Protein AF-A0A537YIL4-F1 (afdb_monomer_lite)

Foldseek 3Di:
DDADDPVRVVVCCVVLVVLLVLLQLLVVLLVVVPDPDDDDDDDDDNPDDDNVVSVVSNVVSQVVCVVVQKHQPDSNVSKIWGWHADPVRDIDTDIDD

Structure (mmCIF, N/CA/C/O backbone):
data_AF-A0A537YIL4-F1
#
_entry.id   AF-A0A537YIL4-F1
#
loop_
_atom_site.group_PDB
_atom_site.id
_atom_site.type_symbol
_atom_site.label_atom_id
_atom_site.label_alt_id
_atom_site.label_comp_id
_atom_site.label_asym_id
_atom_site.label_entity_id
_atom_site.label_seq_id
_atom_site.pdbx_PDB_ins_code
_atom_site.Cartn_x
_atom_site.Cartn_y
_atom_site.Cartn_z
_atom_site.occupancy
_atom_site.B_iso_or_equiv
_atom_site.auth_seq_id
_atom_site.auth_comp_id
_atom_site.auth_asym_id
_atom_site.auth_atom_id
_atom_site.pdbx_PDB_model_num
ATOM 1 N N . MET A 1 1 ? -14.054 5.623 2.816 1.00 69.69 1 MET A N 1
ATOM 2 C CA . MET A 1 1 ? -12.933 5.285 3.718 1.00 69.69 1 MET A CA 1
ATOM 3 C C . MET A 1 1 ? -1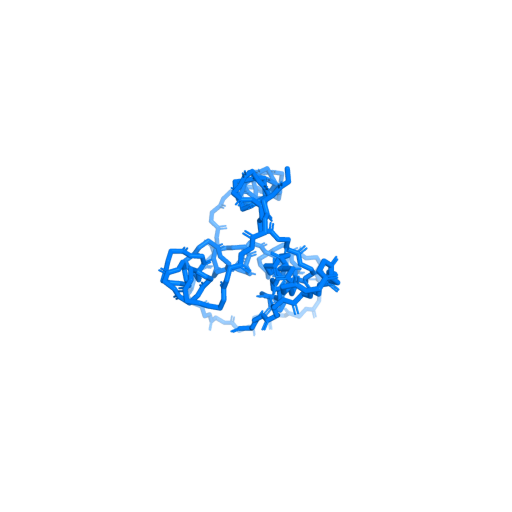3.396 4.151 4.620 1.00 69.69 1 MET A C 1
ATOM 5 O O . MET A 1 1 ? -14.499 4.248 5.147 1.00 69.69 1 MET A O 1
ATOM 9 N N . ARG A 1 2 ? -12.637 3.054 4.696 1.00 89.69 2 ARG A N 1
ATOM 10 C CA . ARG A 1 2 ? -12.961 1.844 5.473 1.00 89.69 2 ARG A CA 1
ATOM 11 C C . ARG A 1 2 ? -11.994 1.745 6.654 1.00 89.69 2 ARG A C 1
ATOM 13 O O . ARG A 1 2 ? -10.820 2.054 6.474 1.00 89.69 2 ARG A O 1
ATOM 20 N N . TYR A 1 3 ? -12.477 1.294 7.812 1.00 97.31 3 TYR A N 1
ATOM 21 C CA . TYR A 1 3 ? -11.611 0.872 8.914 1.00 97.31 3 TYR A CA 1
ATOM 22 C C . TYR A 1 3 ? -11.488 -0.647 8.936 1.00 97.31 3 TYR A C 1
ATOM 24 O O . TYR A 1 3 ? -12.460 -1.360 8.689 1.00 97.31 3 TYR A O 1
ATOM 32 N N . TRP A 1 4 ? -10.286 -1.108 9.240 1.00 97.81 4 TRP A N 1
ATOM 33 C CA . TRP A 1 4 ? -9.901 -2.504 9.299 1.00 97.81 4 TRP A CA 1
ATOM 34 C C . TRP A 1 4 ? -9.749 -2.957 10.746 1.00 97.81 4 TRP A C 1
ATOM 36 O O . TRP A 1 4 ? -9.225 -2.236 11.599 1.00 97.81 4 TRP A O 1
ATOM 46 N N . THR A 1 5 ? -10.156 -4.191 11.010 1.00 97.56 5 THR A N 1
ATOM 47 C CA . THR A 1 5 ? -9.693 -4.942 12.177 1.00 97.56 5 THR A CA 1
ATOM 48 C C . THR A 1 5 ? -8.332 -5.584 11.895 1.00 97.56 5 THR A C 1
ATOM 50 O O . THR A 1 5 ? -7.921 -5.735 10.742 1.00 97.56 5 THR A O 1
ATOM 53 N N . LEU A 1 6 ? -7.623 -5.992 12.953 1.00 97.19 6 LEU A N 1
ATOM 54 C CA . LEU A 1 6 ? -6.360 -6.723 12.813 1.00 97.19 6 LEU A CA 1
ATOM 55 C C . LEU A 1 6 ? -6.545 -8.031 12.027 1.00 97.19 6 LEU A C 1
ATOM 57 O O . LEU A 1 6 ? -5.704 -8.356 11.190 1.00 97.19 6 LEU A O 1
ATOM 61 N N . ASP A 1 7 ? -7.647 -8.745 12.263 1.00 98.00 7 ASP A N 1
ATOM 62 C CA . ASP A 1 7 ? -7.939 -10.019 11.602 1.00 98.00 7 ASP A CA 1
ATOM 63 C C . ASP A 1 7 ?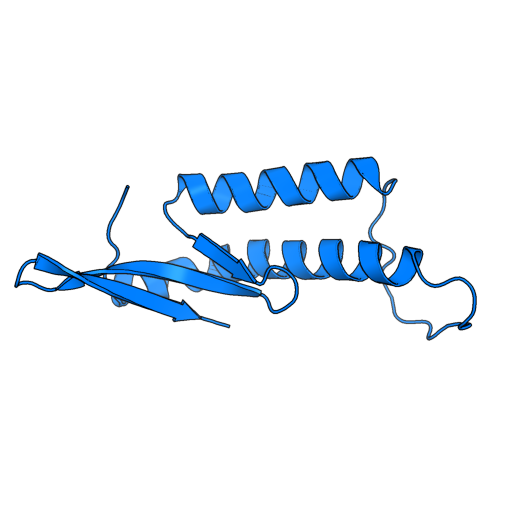 -8.230 -9.827 10.111 1.00 98.00 7 ASP A C 1
ATOM 65 O O . ASP A 1 7 ? -7.667 -10.540 9.282 1.00 98.00 7 ASP A O 1
ATOM 69 N N . GLU A 1 8 ? -9.041 -8.827 9.746 1.00 97.88 8 GLU A N 1
ATOM 70 C CA . GLU A 1 8 ? -9.295 -8.498 8.337 1.00 97.88 8 GLU A CA 1
ATOM 71 C C . GLU A 1 8 ? -8.013 -8.073 7.614 1.00 97.88 8 GLU A C 1
ATOM 73 O O . GLU A 1 8 ? -7.755 -8.540 6.505 1.00 97.88 8 GLU A O 1
ATOM 78 N N . ALA A 1 9 ? -7.199 -7.213 8.237 1.00 97.94 9 ALA A N 1
ATOM 79 C CA . ALA A 1 9 ? -5.938 -6.768 7.650 1.00 97.94 9 ALA A CA 1
ATOM 80 C C . ALA A 1 9 ? -4.969 -7.948 7.475 1.00 97.94 9 ALA A C 1
ATOM 82 O O . ALA A 1 9 ? -4.372 -8.110 6.413 1.00 97.94 9 ALA A O 1
ATOM 83 N N . THR A 1 10 ? -4.879 -8.836 8.471 1.00 97.88 10 THR A N 1
ATOM 84 C CA . THR A 1 10 ? -4.054 -10.053 8.407 1.00 97.88 10 THR A CA 1
ATOM 85 C C . THR A 1 10 ? -4.527 -11.000 7.305 1.00 97.88 10 THR A C 1
ATOM 87 O O . THR A 1 10 ? -3.705 -11.525 6.556 1.00 97.88 10 THR A O 1
ATOM 90 N N . ALA A 1 11 ? -5.841 -11.185 7.160 1.00 98.19 11 ALA A N 1
ATOM 91 C CA . ALA A 1 11 ? -6.428 -11.997 6.098 1.00 98.19 11 ALA A CA 1
ATOM 92 C C . ALA A 1 11 ? -6.197 -11.400 4.699 1.00 98.19 11 ALA A C 1
ATOM 94 O O . ALA A 1 11 ? -6.140 -12.141 3.717 1.00 98.19 11 ALA A O 1
ATOM 95 N N . ALA A 1 12 ? -6.030 -10.079 4.601 1.00 97.06 12 ALA A N 1
ATOM 96 C CA . ALA A 1 12 ? -5.705 -9.399 3.356 1.00 97.06 12 ALA A CA 1
ATOM 97 C C . ALA A 1 12 ? -4.224 -9.529 2.953 1.00 97.06 12 ALA A C 1
ATOM 99 O O . ALA A 1 12 ? -3.906 -9.523 1.765 1.00 97.06 12 ALA A O 1
ATOM 100 N N . LEU A 1 13 ? -3.304 -9.708 3.906 1.00 96.81 13 LEU A N 1
ATOM 101 C CA . LEU A 1 13 ? -1.861 -9.700 3.628 1.00 96.81 13 LEU A CA 1
ATOM 102 C C . LEU A 1 13 ? -1.401 -10.583 2.454 1.00 96.81 13 LEU A C 1
ATOM 104 O O . LEU A 1 13 ? -0.529 -10.115 1.728 1.00 96.81 13 LEU A O 1
ATOM 108 N N . PRO A 1 14 ? -1.919 -11.807 2.216 1.00 97.25 14 PRO A N 1
ATOM 109 C CA . PRO A 1 14 ? -1.466 -12.620 1.089 1.00 97.25 14 PRO A CA 1
ATOM 110 C C . PRO A 1 14 ? -1.597 -11.919 -0.270 1.00 97.25 14 PRO A C 1
ATOM 112 O O . PRO A 1 14 ? -0.634 -11.918 -1.030 1.00 97.25 14 PRO A O 1
ATOM 115 N N . HIS A 1 15 ? -2.735 -11.273 -0.551 1.00 95.81 15 HIS A N 1
ATOM 116 C CA . HIS A 1 15 ? -2.933 -10.558 -1.819 1.00 95.81 15 HIS A CA 1
ATOM 117 C C . HIS A 1 15 ? -2.226 -9.198 -1.818 1.00 95.81 15 HIS A C 1
ATOM 119 O O . HIS A 1 15 ? -1.632 -8.799 -2.816 1.00 95.81 15 HIS A O 1
ATOM 125 N N . VAL A 1 16 ? -2.228 -8.493 -0.681 1.00 97.38 16 VAL A N 1
ATOM 126 C CA . VAL A 1 16 ? -1.584 -7.176 -0.587 1.00 97.38 16 VAL A CA 1
ATOM 127 C C . VAL A 1 16 ? -0.071 -7.291 -0.777 1.00 97.38 16 VAL A C 1
ATOM 129 O O . VAL A 1 16 ? 0.535 -6.443 -1.426 1.00 97.38 16 VAL A O 1
ATOM 132 N N . ARG A 1 17 ? 0.555 -8.356 -0.260 1.00 96.62 17 ARG A N 1
ATOM 133 C CA . ARG A 1 17 ? 1.998 -8.595 -0.415 1.00 96.62 17 ARG A CA 1
ATOM 134 C C . ARG A 1 17 ? 2.410 -8.814 -1.868 1.00 96.62 17 ARG A C 1
ATOM 136 O O . ARG A 1 17 ? 3.517 -8.420 -2.219 1.00 96.62 17 ARG A O 1
ATOM 143 N N . GLU A 1 18 ? 1.546 -9.393 -2.697 1.00 97.00 18 GLU A N 1
ATOM 144 C CA . GLU A 1 18 ? 1.803 -9.548 -4.132 1.00 97.00 18 GLU A CA 1
ATOM 145 C C . GLU A 1 18 ? 1.860 -8.179 -4.825 1.00 97.00 18 GLU A C 1
ATOM 147 O O . GLU A 1 18 ? 2.871 -7.839 -5.445 1.00 97.00 18 GLU A O 1
ATOM 152 N N . ALA A 1 19 ? 0.838 -7.343 -4.617 1.00 97.12 19 ALA A N 1
ATOM 153 C CA . ALA A 1 19 ? 0.797 -5.983 -5.155 1.00 97.12 19 ALA A CA 1
ATOM 154 C C . ALA A 1 19 ? 1.968 -5.122 -4.644 1.00 97.12 19 ALA A C 1
ATOM 156 O O . ALA A 1 19 ? 2.638 -4.445 -5.422 1.00 97.12 19 ALA A O 1
ATOM 157 N N . VAL A 1 20 ? 2.272 -5.186 -3.343 1.00 97.75 20 VAL A N 1
ATOM 158 C CA . VAL A 1 20 ? 3.400 -4.462 -2.733 1.00 97.75 20 VAL A CA 1
ATOM 159 C C . VAL A 1 20 ? 4.746 -4.950 -3.271 1.00 97.75 20 VAL A C 1
ATOM 161 O O . VAL A 1 20 ? 5.637 -4.135 -3.511 1.00 97.75 20 VAL A O 1
ATOM 164 N N . GLY A 1 21 ? 4.908 -6.256 -3.493 1.00 96.88 21 GLY A N 1
ATOM 165 C CA . GLY A 1 21 ? 6.097 -6.814 -4.136 1.00 96.88 21 GLY A CA 1
ATOM 166 C C . GLY A 1 21 ? 6.308 -6.214 -5.523 1.00 96.88 21 GLY A C 1
ATOM 167 O O . GLY A 1 21 ? 7.383 -5.685 -5.810 1.00 96.88 21 GLY A O 1
ATOM 168 N N . ARG A 1 22 ? 5.248 -6.180 -6.337 1.00 96.75 22 ARG A N 1
ATOM 169 C CA . ARG A 1 22 ? 5.291 -5.595 -7.679 1.00 96.75 22 ARG A CA 1
ATOM 170 C C . ARG A 1 22 ? 5.597 -4.096 -7.668 1.00 96.75 22 ARG A C 1
ATOM 172 O O . ARG A 1 22 ? 6.413 -3.621 -8.457 1.00 96.75 22 ARG A O 1
ATOM 179 N N . ILE A 1 23 ? 4.994 -3.355 -6.739 1.00 97.25 23 ILE A N 1
ATOM 180 C CA . ILE A 1 23 ? 5.279 -1.932 -6.509 1.00 97.25 23 ILE A CA 1
ATOM 181 C C . ILE A 1 23 ? 6.774 -1.716 -6.234 1.00 97.25 23 ILE A C 1
ATOM 183 O O . ILE A 1 23 ? 7.388 -0.834 -6.838 1.00 97.25 23 ILE A O 1
ATOM 187 N N . ARG A 1 24 ? 7.382 -2.536 -5.368 1.00 96.50 24 ARG A N 1
ATOM 188 C CA . ARG A 1 24 ? 8.809 -2.428 -5.029 1.00 96.50 24 ARG A CA 1
ATOM 189 C C . ARG A 1 24 ? 9.707 -2.678 -6.237 1.00 96.50 24 ARG A C 1
ATOM 191 O O . ARG A 1 24 ? 10.618 -1.888 -6.470 1.00 96.50 24 ARG A O 1
ATOM 198 N N . GLU A 1 25 ? 9.421 -3.710 -7.029 1.00 95.00 25 GLU A N 1
ATOM 199 C CA . GLU A 1 25 ? 10.161 -4.007 -8.265 1.00 95.00 25 GLU A CA 1
ATOM 200 C C . GLU A 1 25 ? 10.117 -2.838 -9.259 1.00 95.00 25 GLU A C 1
ATOM 202 O O . GLU A 1 25 ? 11.137 -2.460 -9.838 1.00 95.00 25 GLU A O 1
ATOM 207 N N . LEU A 1 26 ? 8.936 -2.239 -9.453 1.00 94.88 26 LEU A N 1
ATOM 208 C CA . LEU A 1 26 ? 8.757 -1.088 -10.341 1.00 94.88 26 LEU A CA 1
ATOM 209 C C . LEU A 1 26 ? 9.564 0.119 -9.858 1.00 94.88 26 LEU A C 1
ATOM 211 O O . LEU A 1 26 ? 10.233 0.780 -10.657 1.00 94.88 26 LEU A O 1
ATOM 215 N N . VAL A 1 27 ? 9.519 0.394 -8.553 1.00 94.12 27 VAL A N 1
ATOM 216 C CA . VAL A 1 27 ? 10.265 1.488 -7.924 1.00 94.12 27 VAL A CA 1
ATOM 217 C C . VAL A 1 27 ? 11.774 1.274 -8.058 1.00 94.12 27 VAL A 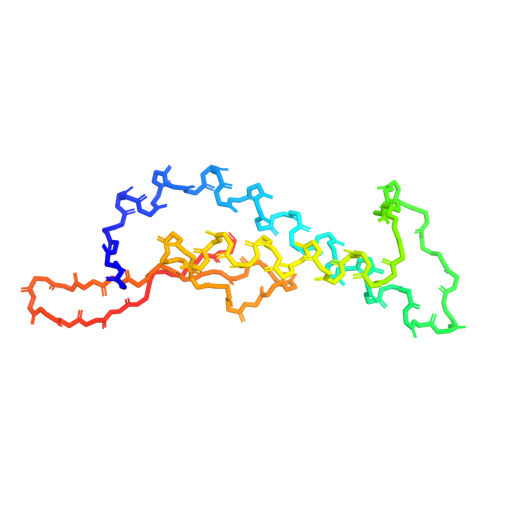C 1
ATOM 219 O O . VAL A 1 27 ? 12.478 2.202 -8.458 1.00 94.12 27 VAL A O 1
ATOM 222 N N . GLU A 1 28 ? 12.269 0.064 -7.801 1.00 92.38 28 GLU A N 1
ATOM 223 C CA . GLU A 1 28 ? 13.684 -0.289 -7.941 1.00 92.38 28 GLU A CA 1
ATOM 224 C C . GLU A 1 28 ? 14.162 -0.149 -9.393 1.00 92.38 28 GLU A C 1
ATOM 226 O O . GLU A 1 28 ? 15.111 0.590 -9.660 1.00 92.38 28 GLU A O 1
ATOM 231 N N . ALA A 1 29 ? 13.449 -0.740 -10.359 1.00 89.44 29 ALA A N 1
ATOM 232 C CA . ALA A 1 29 ? 13.799 -0.659 -11.780 1.00 89.44 29 ALA A CA 1
ATOM 233 C C . ALA A 1 29 ? 13.867 0.793 -12.287 1.00 89.44 29 ALA A C 1
ATOM 235 O O . ALA A 1 29 ? 14.704 1.159 -13.124 1.00 89.44 29 ALA A O 1
ATOM 236 N N . MET A 1 30 ? 12.985 1.646 -11.766 1.00 88.69 30 MET A N 1
ATOM 237 C CA . MET A 1 30 ? 12.976 3.074 -12.046 1.00 88.69 30 MET A CA 1
ATOM 238 C C . MET A 1 30 ? 14.162 3.818 -11.416 1.00 88.69 30 MET A C 1
ATOM 240 O O . MET A 1 30 ? 14.645 4.773 -12.024 1.00 88.69 30 MET A O 1
ATOM 244 N N . GLN A 1 31 ? 14.640 3.425 -10.238 1.00 85.88 31 GLN A N 1
ATOM 245 C CA . GLN A 1 31 ? 15.804 4.047 -9.596 1.00 85.88 31 GLN A CA 1
ATOM 246 C C . GLN A 1 31 ? 17.116 3.611 -10.257 1.00 85.88 31 GLN A C 1
ATOM 248 O O . GLN A 1 31 ? 17.953 4.455 -10.567 1.00 85.88 31 GLN A O 1
ATOM 253 N N . SER A 1 32 ? 17.266 2.323 -10.579 1.00 76.75 32 SER A N 1
ATOM 254 C CA . SER A 1 32 ? 18.471 1.795 -11.239 1.00 76.75 32 SER A CA 1
ATOM 255 C C . SER A 1 32 ? 18.695 2.365 -12.644 1.00 76.75 32 SER A C 1
ATOM 257 O O . SER A 1 32 ? 19.823 2.397 -13.123 1.00 76.75 32 SER A O 1
ATOM 259 N N . SER A 1 33 ? 17.637 2.840 -13.308 1.00 62.78 33 SER A N 1
ATOM 260 C CA . SER A 1 33 ? 17.727 3.474 -14.632 1.00 62.78 33 SER A CA 1
ATOM 261 C C . SER A 1 33 ? 18.211 4.937 -14.593 1.00 62.78 33 SER A C 1
ATOM 263 O O . SER A 1 33 ? 18.402 5.527 -15.654 1.00 62.78 33 SER A O 1
ATOM 265 N N . ALA A 1 34 ? 18.346 5.548 -13.408 1.00 57.62 34 ALA A N 1
ATOM 266 C CA . ALA A 1 34 ? 18.670 6.970 -13.242 1.00 57.62 34 ALA A CA 1
ATOM 267 C C . ALA A 1 34 ? 20.161 7.256 -12.955 1.00 57.62 34 ALA A C 1
ATOM 269 O O . ALA A 1 34 ? 20.581 8.404 -13.073 1.00 57.62 34 ALA A O 1
ATOM 270 N N . GLU A 1 35 ? 20.965 6.241 -12.624 1.00 50.00 35 GLU A N 1
ATOM 271 C CA . GLU A 1 35 ? 22.383 6.399 -12.264 1.00 50.00 35 GLU A CA 1
ATOM 272 C C . GLU A 1 35 ? 23.302 6.236 -13.498 1.00 50.00 35 GLU A C 1
ATOM 274 O O . GLU A 1 35 ? 23.371 5.144 -14.067 1.00 50.00 35 GLU A O 1
ATOM 279 N N . PRO A 1 36 ? 24.054 7.271 -13.932 1.00 48.25 36 PRO A N 1
ATOM 280 C CA . PRO A 1 36 ? 24.827 7.217 -15.175 1.00 48.25 36 PRO A CA 1
ATOM 281 C C . PRO A 1 36 ? 26.195 6.516 -15.071 1.00 48.25 36 PRO A C 1
ATOM 283 O O . PRO A 1 36 ? 26.901 6.484 -16.076 1.00 48.25 36 PRO A O 1
ATOM 286 N N . ASN A 1 37 ? 26.626 5.990 -13.910 1.00 45.44 37 ASN A N 1
ATOM 287 C CA . ASN A 1 37 ? 28.039 5.596 -13.758 1.00 45.44 37 ASN A CA 1
ATOM 288 C C . ASN A 1 37 ? 28.388 4.397 -12.854 1.00 45.44 37 ASN A C 1
ATOM 290 O O . ASN A 1 37 ? 29.526 4.308 -12.399 1.00 45.44 37 ASN A O 1
ATOM 294 N N . HIS A 1 38 ? 27.491 3.436 -12.626 1.00 42.25 38 HIS A N 1
ATOM 295 C CA . HIS A 1 38 ? 27.903 2.160 -12.024 1.00 42.25 38 HIS A CA 1
ATOM 296 C C . HIS A 1 38 ? 27.444 0.962 -12.853 1.00 42.25 38 HIS A C 1
ATOM 298 O O . HIS A 1 38 ? 26.271 0.600 -12.908 1.00 42.25 38 HIS A O 1
ATOM 304 N N . ALA A 1 39 ? 28.425 0.342 -13.506 1.00 45.22 39 ALA A N 1
ATOM 305 C CA . ALA A 1 39 ? 28.307 -0.964 -14.122 1.00 45.22 39 ALA A CA 1
ATOM 306 C C . ALA A 1 39 ? 27.837 -2.008 -13.089 1.00 45.22 39 ALA A C 1
ATOM 308 O O . ALA A 1 39 ? 28.526 -2.235 -12.101 1.00 45.22 39 ALA A O 1
ATOM 309 N N . GLN A 1 40 ? 26.671 -2.600 -13.378 1.00 45.72 40 GLN A N 1
ATOM 310 C CA . GLN A 1 40 ? 26.139 -3.926 -13.014 1.00 45.72 40 GLN A CA 1
ATOM 311 C C . GLN A 1 40 ? 26.403 -4.472 -11.592 1.00 45.72 40 GLN A C 1
ATOM 313 O O . GLN A 1 40 ? 27.538 -4.681 -11.170 1.00 45.72 40 GLN A O 1
ATOM 318 N N . PRO A 1 41 ? 25.344 -5.049 -11.009 1.00 44.16 41 PRO A N 1
ATOM 319 C CA . PRO A 1 41 ? 25.331 -6.499 -10.902 1.00 44.16 41 PRO A CA 1
ATOM 320 C C . PRO A 1 41 ? 24.220 -7.091 -11.765 1.00 44.16 41 PRO A C 1
ATOM 322 O O . PRO A 1 41 ? 23.073 -6.652 -11.743 1.00 44.16 41 PRO A O 1
ATOM 325 N N . SER A 1 42 ? 24.580 -8.112 -12.540 1.00 55.75 42 SER A N 1
ATOM 326 C CA . SER A 1 42 ? 23.618 -9.034 -13.127 1.00 55.75 42 SER A CA 1
ATOM 327 C C . SER A 1 42 ? 22.805 -9.697 -12.012 1.00 55.75 42 SER A C 1
ATOM 329 O O . SER A 1 42 ? 23.368 -10.286 -11.092 1.00 55.75 42 SER A O 1
ATOM 331 N N . GLY A 1 43 ? 21.482 -9.612 -12.123 1.00 40.22 43 GLY A N 1
ATOM 332 C CA . GLY A 1 43 ? 20.523 -10.265 -11.239 1.00 40.22 43 GLY A CA 1
ATOM 333 C C . GLY A 1 43 ? 19.130 -10.201 -11.858 1.00 40.22 43 GLY A C 1
ATOM 334 O O . GLY A 1 43 ? 18.416 -9.231 -11.672 1.00 40.22 43 GLY A O 1
ATOM 335 N N . ASN A 1 44 ? 18.816 -11.199 -12.684 1.00 41.66 44 ASN A N 1
ATOM 336 C CA . ASN A 1 44 ? 17.500 -11.652 -13.151 1.00 41.66 44 ASN A CA 1
ATOM 337 C C . ASN A 1 44 ? 16.295 -10.702 -12.960 1.00 41.66 44 ASN A C 1
ATOM 339 O O . ASN A 1 44 ? 15.661 -10.721 -11.911 1.00 41.66 44 ASN A O 1
ATOM 343 N N . GLY A 1 45 ? 15.891 -10.004 -14.028 1.00 46.66 45 GLY A N 1
ATOM 344 C CA . GLY A 1 45 ? 14.550 -9.414 -14.127 1.00 46.66 45 GLY A CA 1
ATOM 345 C C . GLY A 1 45 ? 14.548 -7.924 -14.438 1.00 46.66 45 GLY A C 1
ATOM 346 O O . GLY A 1 45 ? 14.164 -7.110 -13.607 1.00 46.66 45 GLY A O 1
ATOM 347 N N . GLN A 1 46 ? 14.932 -7.538 -15.658 1.00 63.44 46 GLN A N 1
ATOM 348 C CA . GLN A 1 46 ? 14.538 -6.215 -16.140 1.00 63.44 46 GLN A CA 1
ATOM 349 C C . GLN A 1 46 ? 13.012 -6.192 -16.210 1.00 63.44 46 GLN A C 1
ATOM 351 O O . GLN A 1 46 ? 12.425 -6.883 -17.042 1.00 63.44 46 GLN A O 1
ATOM 356 N N . VAL A 1 47 ? 12.375 -5.409 -15.339 1.00 73.81 47 VAL A N 1
ATOM 357 C CA . VAL A 1 47 ? 10.943 -5.138 -15.462 1.00 73.81 47 VAL A CA 1
ATOM 358 C C . VAL A 1 47 ? 10.716 -4.527 -16.852 1.00 73.81 47 VAL A C 1
ATOM 360 O O . VAL A 1 47 ? 11.324 -3.490 -17.147 1.00 73.81 47 VAL A O 1
ATOM 363 N N . PRO A 1 48 ? 9.920 -5.153 -17.737 1.00 75.69 48 PRO A N 1
ATOM 364 C CA . PRO A 1 48 ? 9.732 -4.662 -19.099 1.00 75.69 48 PRO A CA 1
ATOM 365 C C . PRO A 1 48 ? 9.046 -3.286 -19.113 1.00 75.69 48 PRO A C 1
ATOM 367 O O . PRO A 1 48 ? 8.522 -2.825 -18.101 1.00 75.69 48 PRO A O 1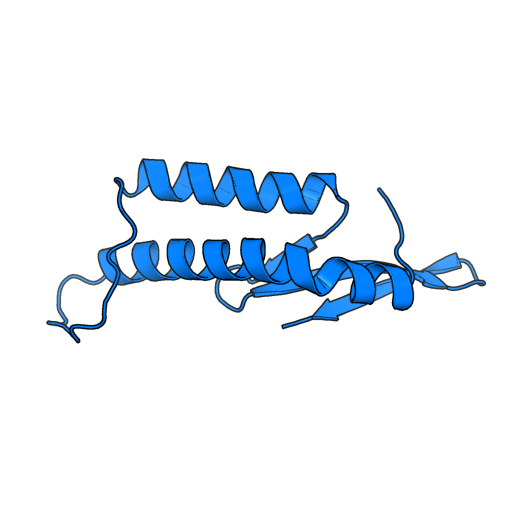
ATOM 370 N N . GLY A 1 49 ? 9.085 -2.617 -20.266 1.00 83.69 49 GLY A N 1
ATOM 371 C CA . GLY A 1 49 ? 8.462 -1.306 -20.472 1.00 83.69 49 GLY A CA 1
ATOM 372 C C . GLY A 1 49 ? 9.409 -0.113 -20.305 1.00 83.69 49 GLY A C 1
ATOM 373 O O . GLY A 1 49 ? 10.482 -0.183 -19.707 1.00 83.69 49 GLY A O 1
ATOM 374 N N . THR A 1 50 ? 9.016 1.010 -20.886 1.00 88.38 50 THR A N 1
ATOM 375 C CA . THR A 1 50 ? 9.609 2.333 -20.707 1.00 88.38 50 THR A CA 1
ATOM 376 C C . THR A 1 50 ? 9.381 2.841 -19.285 1.00 88.38 50 THR A C 1
ATOM 378 O O . THR A 1 50 ? 8.523 2.354 -18.548 1.00 88.38 50 THR A O 1
ATOM 381 N N . ARG A 1 51 ? 10.118 3.884 -18.881 1.00 88.19 51 ARG A N 1
ATOM 382 C CA . ARG A 1 51 ? 9.885 4.530 -17.581 1.00 88.19 51 ARG A CA 1
ATOM 383 C C . ARG A 1 51 ? 8.431 4.993 -17.415 1.00 88.19 51 ARG A C 1
ATOM 385 O O . ARG A 1 51 ? 7.886 4.821 -16.335 1.00 88.19 51 ARG A O 1
ATOM 392 N N . SER A 1 52 ? 7.820 5.530 -18.473 1.00 90.56 52 SER A N 1
ATOM 393 C CA . SER A 1 52 ? 6.430 5.997 -18.439 1.00 90.56 52 SER A CA 1
ATOM 394 C C . SER A 1 52 ? 5.440 4.853 -18.217 1.00 90.56 52 SER A C 1
ATOM 396 O O . SER A 1 52 ? 4.524 5.000 -17.417 1.00 90.56 52 SER A O 1
ATOM 398 N N . GLU A 1 53 ? 5.635 3.711 -18.885 1.00 93.00 53 GLU A N 1
ATOM 399 C CA . GLU A 1 53 ? 4.780 2.527 -18.708 1.00 93.00 53 GLU A CA 1
ATOM 400 C C . GLU A 1 53 ? 4.882 1.979 -17.281 1.00 93.00 53 GLU A C 1
ATOM 402 O O . GLU A 1 53 ? 3.863 1.713 -16.651 1.00 93.00 53 GLU A O 1
ATOM 407 N N . ARG A 1 54 ? 6.099 1.913 -16.721 1.00 93.44 54 ARG A N 1
ATOM 408 C CA . ARG A 1 54 ? 6.306 1.492 -15.325 1.00 93.44 54 ARG A CA 1
ATOM 409 C C . ARG A 1 54 ? 5.681 2.456 -14.316 1.00 93.44 54 ARG A C 1
ATOM 411 O O . ARG A 1 54 ? 5.170 2.013 -13.294 1.00 93.44 54 ARG A O 1
ATOM 418 N N . SER A 1 55 ? 5.727 3.765 -14.577 1.00 94.06 55 SER A N 1
ATOM 419 C CA . SER A 1 55 ? 5.064 4.759 -13.723 1.00 94.06 55 SER A CA 1
ATOM 420 C C . SER A 1 55 ? 3.541 4.606 -13.754 1.00 94.06 55 SER A C 1
ATOM 422 O O . SER A 1 55 ? 2.925 4.614 -12.696 1.00 94.06 55 SER A O 1
ATOM 424 N N . ALA A 1 56 ? 2.947 4.380 -14.929 1.00 96.56 56 ALA A N 1
ATOM 425 C CA . ALA A 1 56 ? 1.508 4.142 -15.051 1.00 96.56 56 ALA A CA 1
ATOM 426 C C . ALA A 1 56 ? 1.064 2.842 -14.350 1.00 96.56 56 ALA A C 1
ATOM 428 O O . ALA A 1 56 ? 0.030 2.812 -13.682 1.00 96.56 56 ALA A O 1
ATOM 429 N N . GLU A 1 57 ? 1.859 1.772 -14.459 1.00 96.56 57 GLU A N 1
ATOM 430 C CA . GLU A 1 57 ? 1.609 0.518 -13.736 1.00 96.56 57 GLU A CA 1
ATOM 431 C C . GLU A 1 57 ? 1.689 0.721 -12.214 1.00 96.56 57 GLU A C 1
ATOM 433 O O . GLU A 1 57 ? 0.806 0.274 -11.483 1.00 96.56 57 GLU A O 1
ATOM 438 N N . LEU A 1 58 ? 2.701 1.455 -11.734 1.00 97.12 58 LEU A N 1
ATOM 439 C CA . LEU A 1 58 ? 2.838 1.799 -10.317 1.00 97.12 58 LEU A CA 1
ATOM 440 C C . LEU A 1 58 ? 1.621 2.584 -9.807 1.00 97.12 58 LEU A C 1
ATOM 442 O O . LEU A 1 58 ? 1.076 2.247 -8.757 1.00 97.12 58 LEU A O 1
ATOM 446 N N . GLU A 1 59 ? 1.195 3.616 -10.537 1.00 97.75 59 GLU A N 1
ATOM 447 C CA . GLU A 1 59 ? 0.015 4.417 -10.189 1.00 97.75 59 GLU A CA 1
ATOM 448 C C . GLU A 1 59 ? -1.255 3.562 -10.132 1.00 97.75 59 GLU A C 1
ATOM 450 O O . GLU A 1 59 ? -2.054 3.721 -9.210 1.00 97.75 59 GLU A O 1
ATOM 455 N N . THR A 1 60 ? -1.406 2.611 -11.059 1.00 98.25 60 THR A N 1
ATOM 456 C CA . THR A 1 60 ? -2.540 1.674 -11.086 1.00 98.25 60 THR A CA 1
ATOM 457 C C . THR A 1 60 ? -2.566 0.802 -9.832 1.00 98.25 60 THR A C 1
ATOM 459 O O . THR A 1 60 ? -3.567 0.789 -9.122 1.00 98.25 60 THR A O 1
ATOM 462 N N . LEU A 1 61 ? -1.454 0.140 -9.497 1.00 98.00 61 LEU A N 1
ATOM 463 C CA . LEU A 1 61 ? -1.368 -0.743 -8.324 1.00 98.00 61 LEU A CA 1
ATOM 464 C C . LEU A 1 61 ? -1.570 0.014 -7.003 1.00 98.00 61 LEU A C 1
ATOM 466 O O . LEU A 1 61 ? -2.240 -0.470 -6.090 1.00 98.00 61 LEU A O 1
ATOM 470 N N . VAL A 1 62 ? -1.003 1.220 -6.886 1.00 98.12 62 VAL A N 1
ATOM 471 C CA . VAL A 1 62 ? -1.226 2.084 -5.716 1.00 98.12 62 VAL A CA 1
ATOM 472 C C . VAL A 1 62 ? -2.693 2.512 -5.635 1.00 98.12 62 VAL A C 1
ATOM 474 O O . VAL A 1 62 ? -3.261 2.526 -4.539 1.00 98.12 62 VAL A O 1
ATOM 477 N N . GLY A 1 63 ? -3.314 2.824 -6.774 1.00 97.94 63 GLY A N 1
ATOM 478 C CA . GLY A 1 63 ? -4.739 3.131 -6.878 1.00 97.94 63 GLY A CA 1
ATOM 479 C C . GLY A 1 63 ? -5.615 1.975 -6.402 1.00 97.94 63 GLY A C 1
ATOM 480 O O . GLY A 1 63 ? -6.452 2.173 -5.529 1.00 97.94 63 GLY A O 1
ATOM 481 N N . GLU A 1 64 ? -5.357 0.754 -6.869 1.00 97.75 64 GLU A N 1
ATOM 482 C CA . GLU A 1 64 ? -6.102 -0.449 -6.473 1.00 97.75 64 GLU A CA 1
ATOM 483 C C . GLU A 1 64 ? -6.033 -0.726 -4.964 1.00 97.75 64 GLU A C 1
ATOM 485 O O . GLU A 1 64 ? -7.040 -1.087 -4.349 1.00 97.75 64 GLU A O 1
ATOM 490 N N . LEU A 1 65 ? -4.863 -0.542 -4.341 1.00 97.56 65 LEU A N 1
ATOM 491 C CA . LEU A 1 65 ? -4.722 -0.646 -2.884 1.00 97.56 65 LEU A CA 1
ATOM 492 C C . LEU A 1 65 ? -5.480 0.482 -2.169 1.00 97.56 65 LEU A C 1
ATOM 494 O O . LEU A 1 65 ? -6.170 0.240 -1.174 1.00 97.56 65 LEU A O 1
ATOM 498 N N . THR A 1 66 ? -5.407 1.701 -2.702 1.00 97.06 66 THR A N 1
ATOM 499 C CA . THR A 1 66 ? -6.107 2.870 -2.151 1.00 97.06 66 THR A CA 1
ATOM 500 C C . THR A 1 66 ? -7.625 2.701 -2.207 1.00 97.06 66 THR A C 1
ATOM 502 O O . THR A 1 66 ? -8.306 2.987 -1.219 1.00 97.06 66 THR A O 1
ATOM 505 N N . ASP A 1 67 ? -8.160 2.161 -3.302 1.00 96.94 67 ASP A N 1
ATOM 506 C CA . ASP A 1 67 ? -9.588 1.876 -3.486 1.00 96.94 67 ASP A CA 1
ATOM 507 C C . ASP A 1 67 ? -10.097 0.812 -2.503 1.00 96.94 67 ASP A C 1
ATOM 509 O O . ASP A 1 67 ? -11.239 0.869 -2.039 1.00 96.94 67 ASP A O 1
ATOM 513 N N . GLN A 1 68 ? -9.228 -0.118 -2.097 1.00 96.31 68 GLN A N 1
ATOM 514 C CA . GLN A 1 68 ? -9.507 -1.083 -1.028 1.00 96.31 68 GLN A CA 1
ATOM 515 C C . GLN A 1 68 ? -9.421 -0.467 0.380 1.00 96.31 68 GLN A C 1
ATOM 517 O O . GLN A 1 68 ? -9.795 -1.105 1.369 1.00 96.31 68 GLN A O 1
ATOM 522 N N . GLY A 1 69 ? -8.974 0.784 0.494 1.00 97.00 69 GLY A N 1
ATOM 523 C CA . GLY A 1 69 ? -8.772 1.483 1.758 1.00 97.00 69 GLY A CA 1
ATOM 524 C C . GLY A 1 69 ? -7.443 1.148 2.432 1.00 97.00 69 GLY A C 1
ATOM 525 O O . GLY A 1 69 ? -7.376 1.198 3.659 1.00 97.00 69 GLY A O 1
ATOM 526 N N . ILE A 1 70 ? -6.418 0.784 1.659 1.00 98.06 70 ILE A N 1
ATOM 527 C CA . ILE A 1 70 ? -5.049 0.521 2.117 1.00 98.06 70 ILE A CA 1
ATOM 528 C C . ILE A 1 70 ? -4.168 1.690 1.677 1.00 98.06 70 ILE A C 1
ATOM 530 O O . ILE A 1 70 ? -4.211 2.121 0.529 1.00 98.06 70 ILE A O 1
ATOM 534 N N . VAL A 1 71 ? -3.352 2.215 2.586 1.00 97.62 71 VAL A N 1
ATOM 535 C CA . VAL A 1 71 ? -2.480 3.359 2.310 1.00 97.62 71 VAL A CA 1
ATOM 536 C C . VAL A 1 71 ? -1.070 2.863 2.027 1.00 97.62 71 VAL A C 1
ATOM 538 O O . VAL A 1 71 ? -0.440 2.266 2.896 1.00 97.62 71 VAL A O 1
ATOM 541 N N . VAL 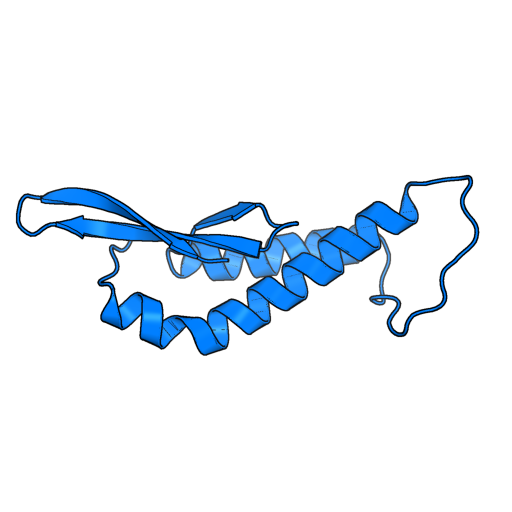A 1 72 ? -0.537 3.150 0.840 1.00 97.75 72 VAL A N 1
ATOM 542 C CA . VAL A 1 72 ? 0.880 2.912 0.533 1.00 97.75 72 VAL A CA 1
ATOM 543 C C . VAL A 1 72 ? 1.701 4.092 1.057 1.00 97.75 72 VAL A C 1
ATOM 545 O O . VAL A 1 72 ? 1.640 5.189 0.506 1.00 97.75 72 VAL A O 1
ATOM 548 N N . ARG A 1 73 ? 2.456 3.887 2.143 1.00 97.31 73 ARG A N 1
ATOM 549 C CA . ARG A 1 73 ? 3.224 4.950 2.818 1.00 97.31 73 ARG A CA 1
ATOM 550 C C . ARG A 1 73 ? 4.644 5.094 2.279 1.00 97.31 73 ARG A C 1
ATOM 552 O O . ARG A 1 73 ? 5.123 6.215 2.137 1.00 97.31 73 ARG A O 1
ATOM 559 N N . ASP A 1 74 ? 5.317 3.979 2.008 1.00 97.25 74 ASP A N 1
ATOM 560 C CA . ASP A 1 74 ? 6.649 3.959 1.392 1.00 97.25 74 ASP A CA 1
ATOM 561 C C . ASP A 1 74 ? 6.704 2.840 0.339 1.00 97.25 74 ASP A C 1
ATOM 563 O O . ASP A 1 74 ? 6.953 1.681 0.685 1.00 97.25 74 ASP A O 1
ATOM 567 N N . PRO A 1 75 ? 6.471 3.169 -0.946 1.00 95.62 75 PRO A N 1
ATOM 568 C CA . PRO A 1 75 ? 6.504 2.206 -2.045 1.00 95.62 75 PRO A CA 1
ATOM 569 C C . PRO A 1 75 ? 7.846 1.476 -2.198 1.00 95.62 75 PRO A C 1
ATOM 571 O O . PRO A 1 75 ? 7.866 0.312 -2.584 1.00 95.62 75 PRO A O 1
ATOM 574 N N . ALA A 1 76 ? 8.972 2.128 -1.881 1.00 94.19 76 ALA A N 1
ATOM 575 C CA . ALA A 1 76 ? 10.300 1.530 -2.034 1.00 94.19 76 ALA A CA 1
ATOM 576 C C . ALA A 1 76 ? 10.559 0.461 -0.963 1.00 94.19 76 ALA A C 1
ATOM 578 O O . ALA A 1 76 ? 11.145 -0.588 -1.236 1.00 94.19 76 ALA A O 1
ATOM 579 N N . ARG A 1 77 ? 10.099 0.718 0.266 1.00 94.88 77 ARG A N 1
ATOM 580 C CA . ARG A 1 77 ? 10.211 -0.229 1.386 1.00 94.88 77 ARG A CA 1
ATOM 581 C C . ARG A 1 77 ? 9.068 -1.239 1.443 1.00 94.88 77 ARG A C 1
ATOM 583 O O . ARG A 1 77 ? 9.198 -2.236 2.143 1.00 94.88 77 ARG A O 1
ATOM 590 N N . GLY A 1 78 ? 7.977 -0.988 0.722 1.00 96.31 78 GLY A N 1
ATOM 591 C CA . GLY A 1 78 ? 6.735 -1.750 0.825 1.00 96.31 78 GLY A CA 1
ATOM 592 C C . GLY A 1 78 ? 5.939 -1.458 2.096 1.00 96.31 78 GLY A C 1
ATOM 593 O O . GLY A 1 78 ? 5.156 -2.298 2.526 1.00 96.31 78 GLY A O 1
ATOM 594 N N . LEU A 1 79 ? 6.144 -0.288 2.711 1.00 97.94 79 LEU A N 1
ATOM 595 C CA . LEU A 1 79 ? 5.410 0.103 3.911 1.00 97.94 79 LEU A CA 1
ATOM 596 C C . LEU A 1 79 ? 3.977 0.470 3.541 1.00 97.94 79 LEU A C 1
ATOM 598 O O . LEU A 1 79 ? 3.747 1.420 2.782 1.00 97.94 79 LEU A O 1
ATOM 602 N N . ILE A 1 80 ? 3.032 -0.245 4.137 1.00 98.25 80 ILE A N 1
ATOM 603 C CA . ILE A 1 80 ? 1.599 -0.011 3.988 1.00 98.25 80 ILE A CA 1
ATOM 604 C C . ILE A 1 80 ? 0.935 0.178 5.346 1.00 98.25 80 ILE A C 1
ATOM 606 O O . ILE A 1 80 ? 1.379 -0.387 6.349 1.00 98.25 80 ILE A O 1
ATOM 610 N N . ASP A 1 81 ? -0.175 0.908 5.349 1.00 98.31 81 ASP A N 1
ATOM 611 C CA . ASP A 1 81 ? -1.040 1.049 6.509 1.00 98.31 81 ASP A CA 1
ATOM 612 C C . ASP A 1 81 ? -2.478 0.650 6.188 1.00 98.31 81 ASP A C 1
ATOM 614 O O . ASP A 1 81 ? -3.041 1.031 5.160 1.00 98.31 81 ASP A O 1
ATOM 618 N N . PHE A 1 82 ? -3.107 -0.022 7.144 1.00 98.31 82 PHE A N 1
ATOM 619 C CA . PHE A 1 82 ? -4.547 -0.228 7.177 1.00 98.31 82 PHE A CA 1
ATOM 620 C C . PHE A 1 82 ? -5.134 0.728 8.224 1.00 98.31 82 PHE A C 1
ATOM 622 O O . PHE A 1 82 ? -4.813 0.598 9.414 1.00 98.31 82 PHE A O 1
ATOM 629 N N . PRO A 1 83 ? -5.964 1.710 7.827 1.00 98.19 83 PRO A N 1
ATOM 630 C CA . PRO A 1 83 ? -6.693 2.546 8.771 1.00 98.19 83 PRO A CA 1
ATOM 631 C C . PRO A 1 83 ? -7.598 1.687 9.647 1.00 98.19 83 PRO A C 1
ATOM 633 O O . PRO A 1 83 ? -8.319 0.834 9.143 1.00 98.19 83 PRO A O 1
ATOM 636 N N . ALA A 1 84 ? -7.589 1.919 10.951 1.00 97.94 84 ALA A N 1
ATOM 637 C CA . ALA A 1 84 ? -8.349 1.160 11.933 1.00 97.94 84 ALA A CA 1
ATOM 638 C C . ALA A 1 84 ? -8.975 2.100 12.968 1.00 97.94 84 ALA A C 1
ATOM 640 O O . ALA A 1 84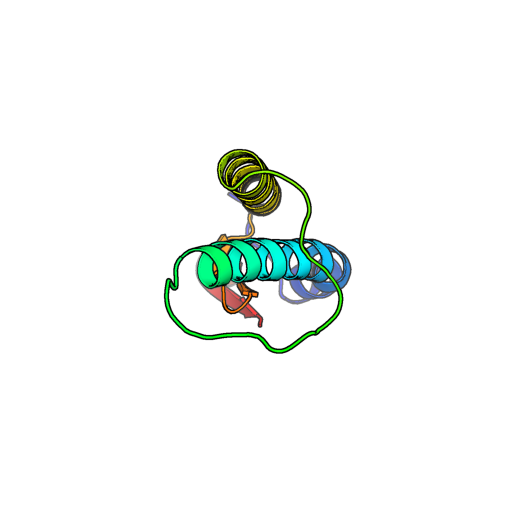 ? -8.571 3.257 13.113 1.00 97.94 84 ALA A O 1
ATOM 641 N N . GLN A 1 85 ? -9.976 1.607 13.691 1.00 97.88 85 GLN A N 1
ATOM 642 C CA . GLN A 1 85 ? -10.671 2.377 14.715 1.00 97.88 85 GLN A CA 1
ATOM 643 C C . GLN A 1 85 ? -10.931 1.507 15.944 1.00 97.88 85 GLN A C 1
ATOM 645 O O . GLN A 1 85 ? -11.326 0.348 15.833 1.00 97.88 85 GLN A O 1
ATOM 650 N N . SER A 1 86 ? -10.690 2.063 17.130 1.00 95.31 86 SER A N 1
ATOM 651 C CA . SER A 1 86 ? -10.960 1.377 18.393 1.00 95.31 86 SER A CA 1
ATOM 652 C C . SER A 1 86 ? -12.461 1.396 18.711 1.00 95.31 86 SER A C 1
ATOM 654 O O . SER A 1 86 ? -13.183 2.258 18.208 1.00 95.31 86 SER A O 1
ATOM 656 N N . PRO A 1 87 ? -12.942 0.562 19.652 1.00 94.50 87 PRO A N 1
ATOM 657 C CA . PRO A 1 87 ? -14.323 0.650 20.136 1.00 94.50 87 PRO A CA 1
ATOM 658 C C . PRO A 1 87 ? -14.696 2.019 20.730 1.00 94.50 87 PRO A C 1
ATOM 660 O O . PRO A 1 87 ? -15.868 2.371 20.780 1.00 94.50 87 PRO A O 1
ATOM 663 N N . SER A 1 88 ? -13.706 2.804 21.174 1.00 95.81 88 SER A N 1
ATOM 664 C CA . SER A 1 88 ? -13.906 4.171 21.670 1.00 95.81 88 SER A CA 1
ATOM 665 C C . SER A 1 88 ? -13.954 5.227 20.555 1.00 95.81 88 SER A C 1
ATOM 667 O O . SER A 1 88 ? -13.967 6.416 20.862 1.00 95.81 88 SER A O 1
ATOM 669 N N . GLY A 1 89 ? -13.891 4.824 19.280 1.00 95.19 89 GLY A N 1
ATOM 670 C CA . GLY A 1 89 ? -13.871 5.720 18.120 1.00 95.19 89 GLY A CA 1
ATOM 671 C C . GLY A 1 89 ? -12.506 6.346 17.815 1.00 95.19 89 GLY A C 1
ATOM 672 O O . GLY A 1 89 ? -12.410 7.206 16.946 1.00 95.19 89 GLY A O 1
ATOM 673 N N . ARG A 1 90 ? -11.433 5.942 18.510 1.00 96.69 90 ARG A N 1
ATOM 674 C CA . ARG A 1 90 ? -10.089 6.483 18.261 1.00 96.69 90 ARG A CA 1
ATOM 675 C C . ARG A 1 90 ? -9.482 5.804 17.040 1.00 96.69 90 ARG A C 1
ATOM 677 O O . ARG A 1 90 ? -9.328 4.585 17.028 1.00 96.69 90 ARG A O 1
ATOM 684 N N . GLU A 1 91 ? -9.093 6.602 16.058 1.00 97.19 91 GLU A N 1
ATOM 685 C CA . GLU A 1 91 ? -8.408 6.129 14.858 1.00 97.19 91 GLU A CA 1
ATOM 686 C C . GLU A 1 91 ? -6.944 5.784 15.141 1.00 97.19 91 GLU A C 1
ATOM 688 O O . GLU A 1 91 ? -6.267 6.430 15.950 1.00 97.19 91 GLU A O 1
ATOM 693 N N . TYR A 1 92 ? -6.455 4.751 14.467 1.00 97.25 92 TYR A N 1
ATOM 694 C CA . TYR A 1 92 ? -5.051 4.364 14.457 1.00 97.25 92 TYR A CA 1
ATOM 695 C C . TYR A 1 92 ? -4.707 3.655 13.144 1.00 97.25 92 TYR A C 1
ATOM 697 O O . TYR A 1 92 ? -5.582 3.322 12.350 1.00 97.25 92 TYR A O 1
ATOM 705 N N . LEU A 1 93 ? -3.415 3.445 12.907 1.00 97.75 93 LEU A N 1
ATOM 706 C CA . LEU A 1 93 ? -2.910 2.753 11.726 1.00 97.75 93 LEU A CA 1
ATOM 707 C C . LEU A 1 93 ? -2.318 1.413 12.144 1.00 97.75 93 LEU A C 1
ATOM 709 O O . LEU A 1 93 ? -1.582 1.333 13.130 1.00 97.75 93 LEU A O 1
ATOM 713 N N . LEU A 1 94 ? -2.640 0.373 11.387 1.00 97.75 94 LEU A N 1
ATOM 714 C CA . LEU A 1 94 ? -1.959 -0.909 11.457 1.00 97.75 94 LEU A CA 1
ATOM 715 C C . LEU A 1 94 ? -0.920 -0.947 10.333 1.00 97.75 94 LEU A C 1
ATOM 717 O O . LEU A 1 94 ? -1.287 -0.975 9.160 1.00 97.75 94 LEU A O 1
ATOM 721 N N . CYS A 1 95 ? 0.361 -0.903 10.689 1.00 97.69 95 CYS A N 1
ATOM 722 C CA . CYS A 1 95 ? 1.466 -0.787 9.737 1.00 97.69 95 CYS A CA 1
ATOM 723 C C . CYS A 1 95 ? 2.101 -2.155 9.447 1.00 97.69 95 CYS A C 1
ATOM 725 O O . CYS A 1 95 ? 2.347 -2.925 10.379 1.00 97.69 95 CYS A O 1
ATOM 727 N N . TRP A 1 96 ? 2.453 -2.421 8.186 1.00 96.94 96 TRP A N 1
ATOM 728 C CA . TRP A 1 96 ? 3.190 -3.625 7.776 1.00 96.94 96 TRP A CA 1
ATOM 729 C C . TRP A 1 96 ? 4.319 -3.333 6.789 1.00 96.94 96 TRP A C 1
ATOM 731 O O . TRP A 1 96 ? 4.229 -2.413 5.978 1.00 96.94 96 TRP A O 1
ATOM 741 N N . LEU A 1 97 ? 5.352 -4.179 6.868 1.00 90.69 97 LEU A N 1
ATOM 742 C CA . LEU A 1 97 ? 6.490 -4.288 5.951 1.00 90.69 97 LEU A CA 1
ATOM 743 C C . LEU A 1 97 ? 6.543 -5.695 5.317 1.00 90.69 97 LEU A C 1
ATOM 745 O O . LEU A 1 97 ? 5.991 -6.673 5.898 1.00 90.69 97 LEU A O 1
#

Radius of gyration: 16.11 Å; chains: 1; bounding box: 43×20×42 Å

Secondary structure (DSSP, 8-state):
-----HHHHHHHHHHHHHHHHHHHHHHHHHHHTS-SS------S----S-HHHHHHHHHHHHHHHHHTT-EEEETTTTEEEEEEE-TTS-EEEEEE-

pLDDT: mean 88.23, std 17.06, range [40.22, 98.31]

Sequence (97 aa):
MRYWTLDEATAALPHVREAVGRIRELVEAMQSSAEPNHAQPSGNGQVPGTRSERSAELETLVGELTDQGIVVRDPARGLIDFPAQSPSGREYLLCWL